Protein AF-A0A2I0KIP4-F1 (afdb_monomer_lite)

InterPro domains:
  IPR040229 Uncharacterized membrane protein At3g27390-like [PTHR31133] (12-169)

Foldseek 3Di:
DDDPPPPPPPDPVPDDDPVNDDPDVVCCVQVVLVVVLVVLVVVLVDDPLLVLLLVQLLVCPPPVVSVPDCSNPDADPDPVSNVSSNVSSVSSNVSVVVVVPDCPPVVVVVVVVVVVVVVVVVVVVVPDPDDDDDDDDDPDDDPPPPPPDPDPPDPDDDDDDDDDDDDDDDDDDDDD

Sequence (176 aa):
GEARKFADEGDDSTELTSTNRPKDVFFDWFLNPLLIIKDQIKAENLSATEEDYLGKLVLLSGDPVRLKSPLMGPPPESERKRAELDALARRLQGITKSISRYPTFRRRFDSLVEVLLEDLAKKNSVSRPTSESQRLSKSRSIFRRVFSQRSFRGRATNPGCDQEQQQSVDGNIENV

Radius of gyration: 31.25 Å; chains: 1; bounding box: 89×28×114 Å

Structure (mmCIF, N/CA/C/O backbone):
data_AF-A0A2I0KIP4-F1
#
_entry.id   AF-A0A2I0KIP4-F1
#
loop_
_atom_site.group_PDB
_atom_site.id
_atom_site.type_symbol
_atom_site.label_atom_id
_atom_site.label_alt_id
_atom_site.label_comp_id
_atom_site.label_asym_id
_atom_site.label_entity_id
_atom_site.label_seq_id
_atom_site.pdbx_PDB_ins_code
_atom_site.Cartn_x
_atom_site.Cartn_y
_atom_site.Cartn_z
_atom_site.occupancy
_atom_site.B_iso_or_equiv
_atom_site.auth_seq_id
_atom_site.auth_comp_id
_atom_site.auth_asym_id
_atom_site.auth_atom_id
_atom_site.pdbx_PDB_model_num
ATOM 1 N N . GLY A 1 1 ? -47.403 12.423 -5.552 1.00 38.94 1 GLY A N 1
ATOM 2 C CA . GLY A 1 1 ? -46.644 11.163 -5.658 1.00 38.94 1 GLY A CA 1
ATOM 3 C C . GLY A 1 1 ? -46.451 10.866 -7.127 1.00 38.94 1 GLY A C 1
ATOM 4 O O . GLY A 1 1 ? -47.308 11.236 -7.907 1.00 38.94 1 GLY A O 1
ATOM 5 N N . GLU A 1 2 ? -45.369 10.283 -7.600 1.00 41.94 2 GLU A N 1
ATOM 6 C CA . GLU A 1 2 ? -44.268 9.616 -6.925 1.00 41.94 2 GLU A CA 1
ATOM 7 C C . GLU A 1 2 ? -43.111 9.547 -7.928 1.00 41.94 2 GLU A C 1
ATOM 9 O O . GLU A 1 2 ? -43.324 9.505 -9.141 1.00 41.94 2 GLU A O 1
ATOM 14 N N . ALA A 1 3 ? -41.890 9.637 -7.415 1.00 45.72 3 ALA A N 1
ATOM 15 C CA . ALA A 1 3 ? -40.670 9.797 -8.183 1.00 45.72 3 ALA A CA 1
ATOM 16 C C . ALA A 1 3 ? -40.328 8.537 -8.992 1.00 45.72 3 ALA A C 1
ATOM 18 O O . ALA A 1 3 ? -40.127 7.465 -8.425 1.00 45.72 3 ALA A O 1
ATOM 19 N N . ARG A 1 4 ? -40.134 8.682 -10.307 1.00 46.47 4 ARG A N 1
ATOM 20 C CA . ARG A 1 4 ? -39.334 7.729 -11.084 1.00 46.47 4 ARG A CA 1
ATOM 21 C C . ARG A 1 4 ? -37.861 8.014 -10.804 1.00 46.47 4 ARG A C 1
ATOM 23 O O . ARG A 1 4 ? -37.239 8.835 -11.470 1.00 46.47 4 ARG A O 1
ATOM 30 N N . LYS A 1 5 ? -37.334 7.359 -9.768 1.00 50.16 5 LYS A N 1
ATOM 31 C CA . LYS A 1 5 ? -35.894 7.184 -9.579 1.00 50.16 5 LYS A CA 1
ATOM 32 C C . LYS A 1 5 ? -35.388 6.307 -10.723 1.00 50.16 5 LYS A C 1
ATOM 34 O O . LYS A 1 5 ? -35.622 5.104 -10.726 1.00 50.16 5 LYS A O 1
ATOM 39 N N . PHE A 1 6 ? -34.725 6.919 -11.694 1.00 47.06 6 PHE A N 1
ATOM 40 C CA . PHE A 1 6 ? -33.789 6.204 -12.548 1.00 47.06 6 PHE A CA 1
ATOM 41 C C . PHE A 1 6 ? -32.563 5.927 -11.681 1.00 47.06 6 PHE A C 1
ATOM 43 O O . PHE A 1 6 ? -31.784 6.833 -11.393 1.00 47.06 6 PHE A O 1
ATOM 50 N N . ALA A 1 7 ? -32.473 4.703 -11.166 1.00 49.03 7 ALA A N 1
ATOM 51 C CA . ALA A 1 7 ? -31.211 4.180 -10.685 1.00 49.03 7 ALA A CA 1
ATOM 52 C C . ALA A 1 7 ? -30.330 3.995 -11.925 1.00 49.03 7 ALA A C 1
ATOM 54 O O . ALA A 1 7 ? -30.572 3.111 -12.743 1.00 49.03 7 ALA A O 1
ATOM 55 N N . ASP A 1 8 ? -29.383 4.910 -12.094 1.00 44.69 8 ASP A N 1
ATOM 56 C CA . ASP A 1 8 ? -28.189 4.693 -12.898 1.00 44.69 8 ASP A CA 1
ATOM 57 C C . ASP A 1 8 ? -27.365 3.638 -12.157 1.00 44.69 8 ASP A C 1
ATOM 59 O O . ASP A 1 8 ? -26.586 3.933 -11.251 1.00 44.69 8 ASP A O 1
ATOM 63 N N . GLU A 1 9 ? -27.673 2.376 -12.441 1.00 51.78 9 GLU A N 1
ATOM 64 C CA . GLU A 1 9 ? -26.897 1.225 -12.006 1.00 51.78 9 GLU A CA 1
ATOM 65 C C . GLU A 1 9 ? -25.648 1.208 -12.889 1.00 51.78 9 GLU A C 1
ATOM 67 O O . GLU A 1 9 ? -25.595 0.573 -13.942 1.00 51.78 9 GLU A O 1
ATOM 72 N N . GLY A 1 10 ? -24.690 2.054 -12.501 1.00 46.38 10 GLY A N 1
ATOM 73 C CA . GLY A 1 10 ? -23.371 2.132 -13.102 1.00 46.38 10 GLY A CA 1
ATOM 74 C C . GLY A 1 10 ? -22.745 0.746 -13.086 1.00 46.38 10 GLY A C 1
ATOM 75 O O . GLY A 1 10 ? -22.470 0.188 -12.030 1.00 46.38 10 GLY A O 1
ATOM 76 N N . ASP A 1 11 ? -22.594 0.206 -14.284 1.00 48.75 11 ASP A N 1
ATOM 77 C CA . ASP A 1 11 ? -22.139 -1.134 -14.594 1.00 48.75 11 ASP A CA 1
ATOM 78 C C . ASP A 1 11 ? -20.864 -1.534 -13.822 1.00 48.75 11 ASP A C 1
ATOM 80 O O . ASP A 1 11 ? -19.754 -1.071 -14.102 1.00 48.75 11 ASP A O 1
ATOM 84 N N . ASP A 1 12 ? -21.035 -2.446 -12.863 1.00 52.41 12 ASP A N 1
ATOM 85 C CA . ASP A 1 12 ? -19.969 -3.118 -12.108 1.00 52.41 12 ASP A CA 1
ATOM 86 C C . ASP A 1 12 ? -19.176 -4.119 -12.993 1.00 52.41 12 ASP A C 1
ATOM 88 O O . ASP A 1 12 ? -18.334 -4.879 -12.517 1.00 52.41 12 ASP A O 1
ATOM 92 N N . SER A 1 13 ? -19.388 -4.134 -14.320 1.00 51.75 13 SER A N 1
ATOM 93 C CA . SER A 1 13 ? -18.643 -4.982 -15.271 1.00 51.75 13 SER A CA 1
ATOM 94 C C . SER A 1 13 ? -17.163 -4.614 -15.436 1.00 51.75 13 SER A C 1
ATOM 96 O O . SER A 1 13 ? -16.419 -5.312 -16.133 1.00 51.75 13 SER A O 1
ATOM 98 N N . THR A 1 14 ? -16.697 -3.542 -14.790 1.00 61.00 14 THR A N 1
ATOM 99 C CA . THR A 1 14 ? -15.295 -3.101 -14.851 1.00 61.00 14 THR A CA 1
ATOM 100 C C . THR A 1 14 ? -14.450 -3.584 -13.672 1.00 61.00 14 THR A C 1
ATOM 102 O O . THR A 1 14 ? -13.296 -3.167 -13.528 1.00 61.00 14 THR A O 1
ATOM 105 N N . GLU A 1 15 ? -14.955 -4.514 -12.854 1.00 68.25 15 GLU A N 1
ATOM 106 C CA . GLU A 1 15 ? -14.120 -5.167 -11.850 1.00 68.25 15 GLU A CA 1
ATOM 107 C C . GLU A 1 15 ? -13.028 -6.032 -12.511 1.00 68.25 15 GLU A C 1
ATOM 109 O O . GLU A 1 15 ? -13.251 -7.095 -13.102 1.00 68.25 15 GLU A O 1
ATOM 114 N N . LEU A 1 16 ? -11.783 -5.572 -12.384 1.00 67.38 16 LEU A N 1
ATOM 115 C CA . LEU A 1 16 ? -10.599 -6.336 -12.761 1.00 67.38 16 LEU A CA 1
ATOM 116 C C . LEU A 1 16 ? -10.410 -7.502 -11.785 1.00 67.38 16 LEU A C 1
ATOM 118 O O . LEU A 1 16 ? -9.958 -7.342 -10.648 1.00 67.38 16 LEU A O 1
ATOM 122 N N . THR A 1 17 ? -10.734 -8.698 -12.257 1.00 70.81 17 THR A N 1
ATOM 123 C CA . THR A 1 17 ? -10.526 -9.966 -11.553 1.00 70.81 17 THR A CA 1
ATOM 124 C C . THR A 1 17 ? -9.253 -10.659 -12.041 1.00 70.81 17 THR A C 1
ATOM 126 O O . THR A 1 17 ? -8.671 -10.295 -13.067 1.00 70.81 17 THR A O 1
ATOM 129 N N . SER A 1 18 ? -8.799 -11.693 -11.327 1.00 67.81 18 SER A N 1
ATOM 130 C CA . SER A 1 18 ? -7.674 -12.531 -11.776 1.00 67.81 18 SER A CA 1
ATOM 131 C C . SER A 1 18 ? -7.908 -13.142 -13.165 1.00 67.81 18 SER A C 1
ATOM 133 O O . SER A 1 18 ? -6.947 -13.407 -13.881 1.00 67.81 18 SER A O 1
ATOM 135 N N . THR A 1 19 ? -9.171 -13.313 -13.563 1.00 68.25 19 THR A N 1
ATOM 136 C CA . THR A 1 19 ? -9.595 -13.880 -14.847 1.00 68.25 19 THR A CA 1
ATOM 137 C C . THR A 1 19 ? -9.779 -12.841 -15.959 1.00 68.25 19 THR A C 1
ATOM 139 O O . THR A 1 19 ? -9.700 -13.213 -17.126 1.00 68.25 19 THR A O 1
ATOM 142 N N . ASN A 1 20 ? -9.993 -11.560 -15.624 1.00 70.00 20 ASN A N 1
ATOM 143 C CA . ASN A 1 20 ? -10.197 -10.457 -16.583 1.00 70.00 20 ASN A CA 1
ATOM 144 C C . ASN A 1 20 ? -8.945 -9.568 -16.772 1.00 70.00 20 ASN A C 1
ATOM 146 O O . ASN A 1 20 ? -8.955 -8.590 -17.516 1.00 70.00 20 ASN A O 1
ATOM 150 N N . ARG A 1 21 ? -7.835 -9.870 -16.086 1.00 68.88 21 ARG A N 1
ATOM 151 C CA . ARG A 1 21 ? -6.616 -9.055 -16.188 1.00 68.88 21 ARG A CA 1
ATOM 152 C C . ARG A 1 21 ? -5.841 -9.313 -17.493 1.00 68.88 21 ARG A C 1
ATOM 154 O O . ARG A 1 21 ? -5.855 -10.437 -18.001 1.00 68.88 21 ARG A O 1
ATOM 161 N N . PRO A 1 22 ? -5.103 -8.320 -18.025 1.00 66.19 22 PRO A N 1
ATOM 162 C CA . PRO A 1 22 ? -4.277 -8.536 -19.209 1.00 66.19 22 PRO A CA 1
ATOM 163 C C . PRO A 1 22 ? -3.163 -9.559 -18.921 1.00 66.19 22 PRO A C 1
ATOM 165 O O . PRO A 1 22 ? -2.526 -9.507 -17.872 1.00 66.19 22 PRO A O 1
ATOM 168 N N . LYS A 1 23 ? -2.914 -10.483 -19.859 1.00 67.38 23 LYS A N 1
ATOM 169 C CA . LYS A 1 23 ? -2.063 -11.683 -19.679 1.00 67.38 23 LYS A CA 1
ATOM 170 C C . LYS A 1 23 ? -0.547 -11.431 -19.775 1.00 67.38 23 LYS A C 1
ATOM 172 O O . LYS A 1 23 ? 0.197 -12.308 -20.205 1.00 67.38 23 LYS A O 1
ATOM 177 N N . ASP A 1 24 ? -0.084 -10.234 -19.429 1.00 73.25 24 ASP A N 1
ATOM 178 C CA . ASP A 1 24 ? 1.354 -9.945 -19.375 1.00 73.25 24 ASP A CA 1
ATOM 179 C C . ASP A 1 24 ? 1.894 -10.306 -17.984 1.00 73.25 24 ASP A C 1
ATOM 181 O O . ASP A 1 24 ? 1.295 -9.948 -16.967 1.00 73.25 24 ASP A O 1
ATOM 185 N N . VAL A 1 25 ? 3.071 -10.932 -17.934 1.00 68.31 25 VAL A N 1
ATOM 186 C CA . VAL A 1 25 ? 3.833 -11.183 -16.697 1.00 68.31 25 VAL A CA 1
ATOM 187 C C . VAL A 1 25 ? 4.035 -9.880 -15.910 1.00 68.31 25 VAL A C 1
ATOM 189 O O . VAL A 1 25 ? 4.085 -9.877 -14.679 1.00 68.31 25 VAL A O 1
ATOM 192 N N . PHE A 1 26 ? 4.087 -8.743 -16.612 1.00 70.50 26 PHE A N 1
ATOM 193 C CA . PHE A 1 26 ? 4.063 -7.414 -16.007 1.00 70.50 26 PHE A CA 1
ATOM 194 C C . PHE A 1 26 ? 2.840 -7.182 -15.103 1.00 70.50 26 PHE A C 1
ATOM 196 O O . PHE A 1 26 ? 2.988 -6.743 -13.957 1.00 70.50 26 PHE A O 1
ATOM 203 N N . PHE A 1 27 ? 1.639 -7.470 -15.605 1.00 72.19 27 PHE A N 1
ATOM 204 C CA . PHE A 1 27 ? 0.401 -7.291 -14.854 1.00 72.19 27 PHE A CA 1
ATOM 205 C C . PHE A 1 27 ? 0.284 -8.316 -13.733 1.00 72.19 27 PHE A C 1
ATOM 207 O O . PHE A 1 27 ? -0.238 -7.985 -12.675 1.00 72.19 27 PHE A O 1
ATOM 214 N N . ASP A 1 28 ? 0.846 -9.510 -13.894 1.00 74.12 28 ASP A N 1
ATOM 215 C CA . ASP A 1 28 ? 0.935 -10.472 -12.798 1.00 74.12 28 ASP A CA 1
ATOM 216 C C . ASP A 1 28 ? 1.808 -9.942 -11.649 1.00 74.12 28 ASP A C 1
ATOM 218 O O . ASP A 1 28 ? 1.435 -10.062 -10.485 1.00 74.12 28 ASP A O 1
ATOM 222 N N . TRP A 1 29 ? 2.933 -9.285 -11.937 1.00 74.38 29 TRP A N 1
ATOM 223 C CA . TRP A 1 29 ? 3.794 -8.723 -10.890 1.00 74.38 29 TRP A CA 1
ATOM 224 C C . TRP A 1 29 ? 3.199 -7.477 -10.209 1.00 74.38 29 TRP A C 1
ATOM 226 O O . TRP A 1 29 ? 3.379 -7.298 -9.005 1.00 74.38 29 TRP A O 1
ATOM 236 N N . PHE A 1 30 ? 2.476 -6.630 -10.949 1.00 78.62 30 PHE A N 1
ATOM 237 C CA . PHE A 1 30 ? 1.894 -5.381 -10.432 1.00 78.62 30 PHE A CA 1
ATOM 238 C C . PHE A 1 30 ? 0.480 -5.547 -9.851 1.00 78.62 30 PHE A C 1
ATOM 240 O O . PHE A 1 30 ? 0.204 -5.065 -8.752 1.00 78.62 30 PHE A O 1
ATOM 247 N N . LEU A 1 31 ? -0.424 -6.225 -10.566 1.00 82.56 31 LEU A N 1
ATOM 248 C CA . LEU A 1 31 ? -1.827 -6.369 -10.165 1.00 82.56 31 LEU A CA 1
ATOM 249 C C . LEU A 1 31 ? -2.013 -7.437 -9.097 1.00 82.56 31 LEU A C 1
ATOM 251 O O . LEU A 1 31 ? -2.854 -7.265 -8.223 1.00 82.56 31 LEU A O 1
ATOM 255 N N . ASN A 1 32 ? -1.253 -8.534 -9.125 1.00 85.38 32 ASN A N 1
ATOM 256 C CA . ASN A 1 32 ? -1.461 -9.614 -8.161 1.00 85.38 32 ASN A CA 1
ATOM 257 C C . ASN A 1 32 ? -1.270 -9.153 -6.701 1.00 85.38 32 ASN A C 1
ATOM 259 O O . ASN A 1 32 ? -2.136 -9.446 -5.879 1.00 85.38 32 ASN A O 1
ATOM 263 N N . PRO A 1 33 ? -0.231 -8.365 -6.348 1.00 90.44 33 PRO A N 1
ATOM 264 C CA . PRO A 1 33 ? -0.123 -7.788 -5.008 1.00 90.44 33 PRO A CA 1
ATOM 265 C C . PRO A 1 33 ? -1.313 -6.902 -4.620 1.00 90.44 33 PRO A C 1
ATOM 267 O O . PRO A 1 33 ? -1.737 -6.954 -3.465 1.00 90.44 33 PRO A O 1
ATOM 270 N N . LEU A 1 34 ? -1.852 -6.129 -5.573 1.00 91.19 34 LEU A N 1
ATOM 271 C CA . LEU A 1 34 ? -3.009 -5.249 -5.374 1.00 91.19 34 LEU A CA 1
ATOM 272 C C . LEU A 1 34 ? -4.304 -6.040 -5.149 1.00 91.19 34 LEU A C 1
ATOM 274 O O . LEU A 1 34 ? -5.076 -5.713 -4.253 1.00 91.19 34 LEU A O 1
ATOM 278 N N . LEU A 1 35 ? -4.520 -7.114 -5.908 1.00 90.88 35 LEU A N 1
ATOM 279 C CA . LEU A 1 35 ? -5.671 -7.997 -5.720 1.00 90.88 35 LEU A CA 1
ATOM 280 C C . LEU A 1 35 ? -5.595 -8.720 -4.372 1.00 90.88 35 LEU A C 1
ATOM 282 O O . LEU A 1 35 ? -6.557 -8.697 -3.613 1.00 90.88 35 LEU A O 1
ATOM 286 N N . ILE A 1 36 ? -4.424 -9.256 -4.015 1.00 92.94 36 ILE A N 1
ATOM 287 C CA . ILE A 1 36 ? -4.237 -9.938 -2.728 1.00 92.94 36 ILE A CA 1
ATOM 288 C C . ILE A 1 36 ? -4.476 -8.980 -1.556 1.00 92.94 36 ILE A C 1
ATOM 290 O O . ILE A 1 36 ? -5.126 -9.361 -0.590 1.00 92.94 36 ILE A O 1
ATOM 294 N N . ILE A 1 37 ? -3.935 -7.753 -1.591 1.00 95.25 37 ILE A N 1
ATOM 295 C CA . ILE A 1 37 ? -4.150 -6.807 -0.481 1.00 95.25 37 ILE A CA 1
ATOM 296 C C . ILE A 1 37 ? -5.609 -6.343 -0.407 1.00 95.25 37 ILE A C 1
ATOM 298 O O . ILE A 1 37 ? -6.129 -6.212 0.694 1.00 95.25 37 ILE A O 1
ATOM 302 N N . LYS A 1 38 ? -6.283 -6.155 -1.552 1.00 94.31 38 LYS A N 1
ATOM 303 C CA . LYS A 1 38 ? -7.719 -5.851 -1.603 1.00 94.31 38 LYS A CA 1
ATOM 304 C C . LYS A 1 38 ? -8.520 -6.935 -0.885 1.00 94.31 38 LYS A C 1
ATOM 306 O O . LYS A 1 38 ? -9.320 -6.617 -0.012 1.00 94.31 38 LYS A O 1
ATOM 311 N N . ASP A 1 39 ? -8.275 -8.197 -1.223 1.00 95.44 39 ASP A N 1
ATOM 312 C CA . ASP A 1 39 ? -9.015 -9.323 -0.651 1.00 95.44 39 ASP A CA 1
ATOM 313 C C . ASP A 1 39 ? -8.714 -9.492 0.846 1.00 95.44 39 ASP A C 1
ATOM 315 O O . ASP A 1 39 ? -9.621 -9.769 1.625 1.00 95.44 39 ASP A O 1
ATOM 319 N N . GLN A 1 40 ? -7.473 -9.234 1.276 1.00 96.06 40 GLN A N 1
ATOM 320 C CA . GLN A 1 40 ? -7.103 -9.206 2.696 1.00 96.06 40 GLN A CA 1
ATOM 321 C C . GLN A 1 40 ? -7.829 -8.100 3.472 1.00 96.06 40 GLN A C 1
ATOM 323 O O . GLN A 1 40 ? -8.350 -8.366 4.548 1.00 96.06 40 GLN A O 1
ATOM 328 N N . ILE A 1 41 ? -7.896 -6.879 2.930 1.00 95.62 41 ILE A N 1
ATOM 329 C CA . ILE A 1 41 ? -8.611 -5.764 3.571 1.00 95.62 41 ILE A CA 1
ATOM 330 C C . ILE A 1 41 ? -10.110 -6.076 3.661 1.00 95.62 41 ILE A C 1
ATOM 332 O O . ILE A 1 41 ? -10.710 -5.868 4.711 1.00 95.62 41 ILE A O 1
ATOM 336 N N . LYS A 1 42 ? -10.704 -6.630 2.593 1.00 95.00 42 LYS A N 1
ATOM 337 C CA . LYS A 1 42 ? -12.113 -7.054 2.598 1.00 95.00 42 LYS A CA 1
ATOM 338 C C . LYS A 1 42 ? -12.375 -8.146 3.643 1.00 95.00 42 LYS A C 1
ATOM 340 O O . LYS A 1 42 ? -13.363 -8.068 4.363 1.00 95.00 42 LYS A O 1
ATOM 345 N N . ALA A 1 43 ? -11.491 -9.139 3.756 1.00 95.12 43 ALA A N 1
ATOM 346 C CA . ALA A 1 43 ? -11.629 -10.226 4.729 1.00 95.12 43 ALA A CA 1
ATOM 347 C C . ALA A 1 43 ? -11.556 -9.746 6.190 1.00 95.12 43 ALA A C 1
ATOM 349 O O . ALA A 1 43 ? -12.157 -10.360 7.072 1.00 95.12 43 ALA A O 1
ATOM 350 N N . GLU A 1 44 ? -10.860 -8.637 6.438 1.00 93.00 44 GLU A N 1
ATOM 351 C CA . GLU A 1 44 ? -10.687 -8.051 7.768 1.00 93.00 44 GLU A CA 1
ATOM 352 C C . GLU A 1 44 ? -11.960 -7.361 8.304 1.00 93.00 44 GLU A C 1
ATOM 354 O O . GLU A 1 44 ? -12.025 -7.055 9.497 1.00 93.00 44 GLU A O 1
ATOM 359 N N . ASN A 1 45 ? -12.966 -7.144 7.438 1.00 94.50 45 ASN A N 1
ATOM 360 C CA . ASN A 1 45 ? -14.278 -6.560 7.757 1.00 94.50 45 ASN A CA 1
ATOM 361 C C . ASN A 1 45 ? -14.172 -5.329 8.672 1.00 94.50 45 ASN A C 1
ATOM 363 O O . ASN A 1 45 ? -14.707 -5.304 9.781 1.00 94.50 45 ASN A O 1
ATOM 367 N N . LEU A 1 46 ? -13.418 -4.330 8.212 1.00 93.94 46 LEU A N 1
ATOM 368 C CA . LEU A 1 46 ? -13.138 -3.119 8.973 1.00 93.94 46 LEU A CA 1
ATOM 369 C C . LEU A 1 46 ? -14.390 -2.254 9.143 1.00 93.94 46 LEU A C 1
ATOM 371 O O . LEU A 1 46 ? -15.211 -2.112 8.240 1.00 93.94 46 LEU A O 1
ATOM 375 N N . SER A 1 47 ? -14.507 -1.639 10.312 1.00 94.12 47 SER A N 1
ATOM 376 C CA . SER A 1 47 ? -15.448 -0.547 10.548 1.00 94.12 47 SER A CA 1
ATOM 377 C C . SER A 1 47 ? -14.938 0.761 9.930 1.00 94.12 47 SER A C 1
ATOM 379 O O . SER A 1 47 ? -13.738 0.941 9.722 1.00 94.12 47 SER A O 1
ATOM 381 N N . ALA A 1 48 ? -15.832 1.727 9.700 1.00 93.38 48 ALA A N 1
ATOM 382 C CA . ALA A 1 48 ? -15.469 3.019 9.103 1.00 93.38 48 ALA A CA 1
ATOM 383 C C . ALA A 1 48 ? -14.357 3.766 9.875 1.00 93.38 48 ALA A C 1
ATOM 385 O O . ALA A 1 48 ? -13.545 4.475 9.282 1.00 93.38 48 ALA A O 1
ATOM 386 N N . THR A 1 49 ? -14.296 3.603 11.199 1.00 93.12 49 THR A N 1
ATOM 387 C CA . THR A 1 49 ? -13.246 4.199 12.040 1.00 93.12 49 THR A CA 1
ATOM 388 C C . THR A 1 49 ? -11.895 3.511 11.852 1.00 93.12 49 THR A C 1
ATOM 390 O O . THR A 1 49 ? -10.861 4.176 11.840 1.00 93.12 49 THR A O 1
ATOM 393 N N . GLU A 1 50 ? -11.881 2.191 11.672 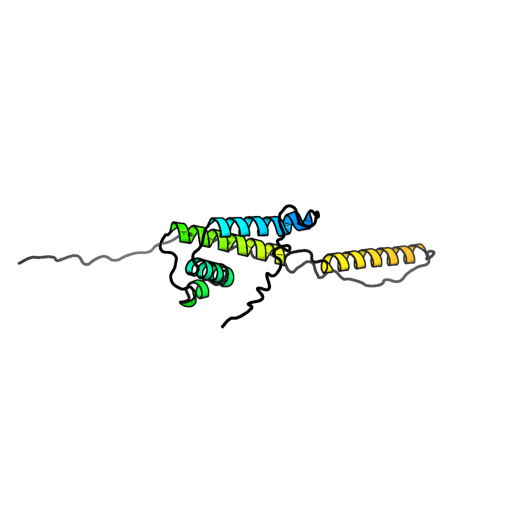1.00 94.06 50 GLU A N 1
ATOM 394 C CA . GLU A 1 50 ? -10.664 1.420 11.409 1.00 94.06 50 GLU A CA 1
ATOM 395 C C . GLU A 1 50 ? -10.145 1.642 9.987 1.00 94.06 50 GLU A C 1
ATOM 397 O O . GLU A 1 50 ? -8.932 1.698 9.786 1.00 94.06 50 GLU A O 1
ATOM 402 N N . GLU A 1 51 ? -11.039 1.816 9.012 1.00 94.56 51 GLU A N 1
ATOM 403 C CA . GLU A 1 51 ? -10.681 2.206 7.645 1.00 94.56 51 GLU A CA 1
ATOM 404 C C . GLU A 1 51 ? -10.015 3.588 7.614 1.00 94.56 51 GLU A C 1
ATOM 406 O O . GLU A 1 51 ? -8.952 3.745 7.007 1.00 94.56 51 GLU A O 1
ATOM 411 N N . ASP A 1 52 ? -10.584 4.574 8.319 1.00 94.12 52 ASP A N 1
ATOM 412 C CA . ASP A 1 52 ? -9.983 5.905 8.473 1.00 94.12 52 ASP A CA 1
ATOM 413 C C . ASP A 1 52 ? -8.609 5.822 9.158 1.00 94.12 52 ASP A C 1
ATOM 415 O O . ASP A 1 52 ? -7.624 6.397 8.679 1.00 94.12 52 ASP A O 1
ATOM 419 N N . TYR A 1 53 ? -8.504 5.034 10.232 1.00 94.31 53 TYR A N 1
ATOM 420 C CA . TYR A 1 53 ? -7.241 4.798 10.930 1.00 94.31 53 TYR A CA 1
ATOM 421 C C . TYR A 1 53 ? -6.188 4.149 10.018 1.00 94.31 53 TYR A C 1
ATOM 423 O O . TYR A 1 53 ? -5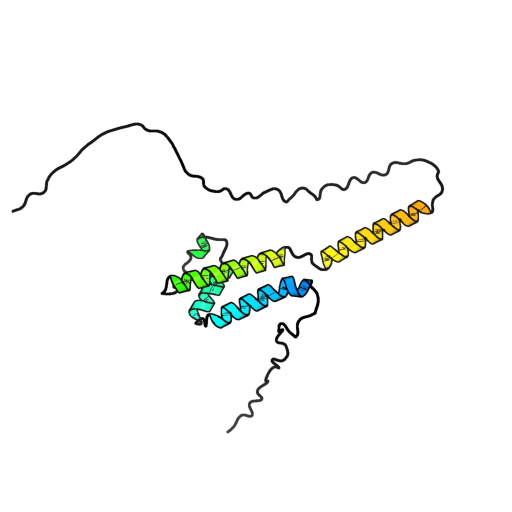.046 4.613 9.960 1.00 94.31 53 TYR A O 1
ATOM 431 N N . LEU A 1 54 ? -6.560 3.117 9.253 1.00 95.19 54 LEU A N 1
ATOM 432 C CA . LEU A 1 54 ? -5.685 2.464 8.278 1.00 95.19 54 LEU A CA 1
ATOM 433 C C . LEU A 1 54 ? -5.236 3.443 7.185 1.00 95.19 54 LEU A C 1
ATOM 435 O O . LEU A 1 54 ? -4.051 3.489 6.845 1.00 95.19 54 LEU A O 1
ATOM 439 N N . GLY A 1 55 ? -6.151 4.262 6.663 1.00 93.81 55 GLY A N 1
ATOM 440 C CA . GLY A 1 55 ? -5.846 5.291 5.671 1.00 93.81 55 GLY A CA 1
ATOM 441 C C . GLY A 1 55 ? -4.811 6.294 6.185 1.00 93.81 55 GLY A C 1
ATOM 442 O O . GLY A 1 55 ? -3.813 6.574 5.512 1.00 93.81 55 GLY A O 1
ATOM 443 N N . LYS A 1 56 ? -4.983 6.775 7.421 1.00 93.56 56 LYS A N 1
ATOM 444 C CA . LYS A 1 56 ? -4.021 7.667 8.085 1.00 93.56 56 LYS A CA 1
ATOM 445 C C . LYS A 1 56 ? -2.688 6.981 8.346 1.00 93.56 56 LYS A C 1
ATOM 447 O O . LYS A 1 56 ? -1.646 7.585 8.084 1.00 93.56 56 LYS A O 1
ATOM 452 N N . LEU A 1 57 ? -2.690 5.723 8.789 1.00 93.25 57 LEU A N 1
ATOM 453 C CA . LEU A 1 57 ? -1.468 4.934 8.943 1.00 93.25 57 LEU A CA 1
ATOM 454 C C . LEU A 1 57 ? -0.686 4.868 7.632 1.00 93.25 57 LEU A C 1
ATOM 456 O O . LEU A 1 57 ? 0.522 5.089 7.642 1.00 93.25 57 LEU A O 1
ATOM 460 N N . VAL A 1 58 ? -1.347 4.606 6.503 1.00 94.38 58 VAL A N 1
ATOM 461 C CA . VAL A 1 58 ? -0.715 4.515 5.174 1.00 94.38 58 VAL A CA 1
ATOM 462 C C . VAL A 1 58 ? -0.218 5.873 4.670 1.00 94.38 58 VAL A C 1
ATOM 464 O O . VAL A 1 58 ? 0.834 5.939 4.038 1.00 94.38 58 VAL A O 1
ATOM 467 N N . LEU A 1 59 ? -0.937 6.961 4.949 1.00 91.75 59 LEU A N 1
ATOM 468 C CA . LEU A 1 59 ? -0.588 8.297 4.454 1.00 91.75 59 LEU A CA 1
ATOM 469 C C . LEU A 1 59 ? 0.511 8.983 5.280 1.00 91.75 59 LEU A C 1
ATOM 471 O O . LEU A 1 59 ? 1.313 9.756 4.751 1.00 91.75 59 LEU A O 1
ATOM 475 N N . LEU A 1 60 ? 0.527 8.743 6.591 1.00 90.31 60 LEU A N 1
ATOM 476 C CA . LEU A 1 60 ? 1.426 9.404 7.544 1.00 90.31 60 LEU A CA 1
ATOM 477 C C . LEU A 1 60 ? 2.678 8.578 7.853 1.00 90.31 60 LEU A C 1
ATOM 479 O O . LEU A 1 60 ? 3.576 9.031 8.567 1.00 90.31 60 LEU A O 1
ATOM 483 N N . SER A 1 61 ? 2.765 7.369 7.313 1.00 79.50 61 SER A N 1
ATOM 484 C CA . SER A 1 61 ? 3.894 6.480 7.539 1.00 79.50 61 SER A CA 1
ATOM 485 C C . SER A 1 61 ? 5.171 7.013 6.889 1.00 79.50 61 SER A C 1
ATOM 487 O O . SER A 1 61 ? 5.226 7.348 5.708 1.00 79.50 61 SER A O 1
ATOM 489 N N . GLY A 1 62 ? 6.230 7.090 7.695 1.00 78.75 62 GLY A N 1
ATOM 490 C CA . GLY A 1 62 ? 7.507 7.709 7.328 1.00 78.75 62 GLY A CA 1
ATOM 491 C C . GLY A 1 62 ? 7.831 8.964 8.135 1.00 78.75 62 GLY A C 1
ATOM 492 O O . GLY A 1 62 ? 8.995 9.352 8.180 1.00 78.75 62 GLY A O 1
ATOM 493 N N . ASP A 1 63 ? 6.845 9.536 8.832 1.00 85.69 63 ASP A N 1
ATOM 494 C CA . ASP A 1 63 ? 7.046 10.643 9.764 1.00 85.69 63 ASP A CA 1
ATOM 495 C C . ASP A 1 63 ? 6.515 10.272 11.167 1.00 85.69 63 ASP A C 1
ATOM 497 O O . ASP A 1 63 ? 5.304 10.306 11.411 1.00 85.69 63 ASP A O 1
ATOM 501 N N . PRO A 1 64 ? 7.401 9.907 12.117 1.00 82.50 64 PRO A N 1
ATOM 502 C CA . PRO A 1 64 ? 6.992 9.483 13.454 1.00 82.50 64 PRO A CA 1
ATOM 503 C C . PRO A 1 64 ? 6.379 10.619 14.281 1.00 82.50 64 PRO A C 1
ATOM 505 O O . PRO A 1 64 ? 5.695 10.340 15.264 1.00 82.50 64 PRO A O 1
ATOM 508 N N . VAL A 1 65 ? 6.615 11.883 13.912 1.00 85.56 65 VAL A N 1
ATOM 509 C CA . VAL A 1 65 ? 6.006 13.041 14.576 1.00 85.56 65 VAL A CA 1
ATOM 510 C C . VAL A 1 65 ? 4.550 13.154 14.145 1.00 85.56 65 VAL A C 1
ATOM 512 O O . VAL A 1 65 ? 3.662 13.255 14.990 1.00 85.56 65 VAL A O 1
ATOM 515 N N . ARG A 1 66 ? 4.282 13.034 12.840 1.00 82.62 66 ARG A N 1
ATOM 516 C CA . ARG A 1 66 ? 2.911 13.050 12.302 1.00 82.62 66 ARG A CA 1
ATOM 517 C C . ARG A 1 66 ? 2.090 11.848 12.753 1.00 82.62 66 ARG A C 1
ATOM 519 O O . ARG A 1 66 ? 0.891 11.992 12.955 1.00 82.62 66 ARG A O 1
ATOM 526 N N . LEU A 1 67 ? 2.724 10.697 12.973 1.00 82.56 67 LEU A N 1
ATOM 527 C CA . LEU A 1 67 ? 2.047 9.502 13.485 1.00 82.56 67 LEU A CA 1
ATOM 528 C C . LEU A 1 67 ? 1.538 9.670 14.930 1.00 82.56 67 LEU A C 1
ATOM 530 O O . LEU A 1 67 ? 0.552 9.050 15.312 1.00 82.56 67 LEU A O 1
ATOM 534 N N . LYS A 1 68 ? 2.208 10.511 15.729 1.00 82.00 68 LYS A N 1
ATOM 535 C CA . LYS A 1 68 ? 1.815 10.852 17.109 1.00 82.00 68 LYS A CA 1
ATOM 536 C C . LYS A 1 68 ? 0.867 12.053 17.179 1.00 82.00 68 LYS A C 1
ATOM 538 O O . LYS A 1 68 ? 0.519 12.493 18.271 1.00 82.00 68 LYS A O 1
ATOM 543 N N . SER A 1 69 ? 0.489 12.609 16.030 1.00 79.00 69 SER A N 1
ATOM 544 C CA . SER A 1 69 ? -0.421 13.745 15.955 1.00 79.00 69 SER A CA 1
ATOM 545 C C . SER A 1 69 ? -1.831 13.345 16.408 1.00 79.00 69 SER A C 1
ATOM 547 O O . SER A 1 69 ? -2.275 12.241 16.076 1.00 79.00 69 SER A O 1
ATOM 549 N N . PRO A 1 70 ? -2.588 14.259 17.047 1.00 78.81 70 PRO A N 1
ATOM 550 C CA . PRO A 1 70 ? -4.019 14.078 17.314 1.00 78.81 70 PRO A CA 1
ATOM 551 C C . PRO A 1 70 ? -4.839 13.717 16.065 1.00 78.81 70 PRO A C 1
ATOM 553 O O . PRO A 1 70 ? -5.918 13.144 16.175 1.00 78.81 70 PRO A O 1
ATOM 556 N N . LEU A 1 71 ? -4.312 14.012 14.869 1.00 78.81 71 LEU A N 1
ATOM 557 C CA . LEU A 1 71 ? -4.922 13.679 13.582 1.00 78.81 71 LEU A CA 1
ATOM 558 C C . LEU A 1 71 ? -5.201 12.176 13.407 1.00 78.81 71 LEU A C 1
ATOM 560 O O . LEU A 1 71 ? -6.132 11.822 12.687 1.00 78.81 71 LEU A O 1
ATOM 564 N N . MET A 1 72 ? -4.422 11.302 14.057 1.00 81.88 72 MET A N 1
ATOM 565 C CA . MET A 1 72 ? -4.564 9.846 13.937 1.00 81.88 72 MET A CA 1
ATOM 566 C C . MET A 1 72 ? -5.931 9.337 14.418 1.00 81.88 72 MET A C 1
ATOM 568 O O . MET A 1 72 ? -6.406 8.316 13.931 1.00 81.88 72 MET A O 1
ATOM 572 N N . GLY A 1 73 ? -6.589 10.073 15.318 1.00 82.00 73 GLY A N 1
ATOM 573 C CA . GLY A 1 73 ? -7.791 9.596 15.994 1.00 82.00 73 GLY A CA 1
ATOM 574 C C . GLY A 1 73 ? -7.485 8.508 17.033 1.00 82.00 73 GLY A C 1
ATOM 575 O O . GLY A 1 73 ? -6.315 8.196 17.291 1.00 82.00 73 GLY A O 1
ATOM 576 N N . PRO A 1 74 ? -8.525 7.959 17.679 1.00 85.25 74 PRO A N 1
ATOM 577 C CA . PRO A 1 74 ? -8.356 6.896 18.657 1.00 85.25 74 PRO A CA 1
ATOM 578 C C . PRO A 1 74 ? -7.833 5.619 17.974 1.00 85.25 74 PRO A C 1
ATOM 580 O O . PRO A 1 74 ? -8.315 5.262 16.898 1.00 85.25 74 PRO A O 1
ATOM 583 N N . PRO A 1 75 ? -6.844 4.926 18.565 1.00 85.69 75 PRO A N 1
ATOM 584 C CA . PRO A 1 75 ? -6.395 3.640 18.048 1.00 85.69 75 PRO A CA 1
ATOM 585 C C . PRO A 1 75 ? -7.472 2.559 18.250 1.00 85.69 75 PRO A C 1
ATOM 587 O O . PRO A 1 75 ? -8.305 2.697 19.148 1.00 85.69 75 PRO A O 1
ATOM 590 N N . PRO A 1 76 ? -7.422 1.458 17.475 1.00 89.75 76 PRO A N 1
ATOM 591 C CA . PRO A 1 76 ? -8.265 0.291 17.720 1.00 89.75 76 PRO A CA 1
ATOM 592 C C . PRO A 1 76 ? -8.106 -0.221 19.154 1.00 89.75 76 PRO A C 1
ATOM 594 O O . PRO A 1 76 ? -6.995 -0.233 19.689 1.00 89.75 76 PRO A O 1
ATOM 597 N N . GLU A 1 77 ? -9.207 -0.677 19.751 1.00 87.38 77 GLU A N 1
ATOM 598 C CA . GLU A 1 77 ? -9.244 -1.091 21.160 1.00 87.38 77 GLU A CA 1
ATOM 599 C C . GLU A 1 77 ? -8.356 -2.305 21.445 1.00 87.38 77 GLU A C 1
ATOM 601 O O . GLU A 1 77 ? -7.722 -2.385 22.496 1.00 87.38 77 GLU A O 1
ATOM 606 N N . SER A 1 78 ? -8.281 -3.250 20.502 1.00 93.38 78 SER A N 1
ATOM 607 C CA . SER A 1 78 ? -7.472 -4.453 20.677 1.00 93.38 78 SER A CA 1
ATOM 608 C C . SER A 1 78 ? -6.072 -4.297 20.085 1.00 93.38 78 SER A C 1
ATOM 610 O O . SER A 1 78 ? -5.881 -3.859 18.946 1.00 93.38 78 SER A O 1
ATOM 612 N N . GLU A 1 79 ? -5.069 -4.734 20.850 1.00 93.62 79 GLU A N 1
ATOM 613 C CA . GLU A 1 79 ? -3.672 -4.766 20.404 1.00 93.62 79 GLU A CA 1
ATOM 614 C C . GLU A 1 79 ? -3.503 -5.625 19.144 1.00 93.62 79 GLU A C 1
ATOM 616 O O . GLU A 1 79 ? -2.785 -5.243 18.218 1.00 93.62 79 GLU A O 1
ATOM 621 N N . ARG A 1 80 ? -4.233 -6.745 19.073 1.00 94.50 80 ARG A N 1
ATOM 622 C CA . ARG A 1 80 ? -4.269 -7.615 17.897 1.00 94.50 80 ARG A CA 1
ATOM 623 C C . ARG A 1 80 ? -4.729 -6.857 16.650 1.00 94.50 80 ARG A C 1
ATOM 625 O O . ARG A 1 80 ? -4.006 -6.862 15.656 1.00 94.50 80 ARG A O 1
ATOM 632 N N . LYS A 1 81 ? -5.868 -6.157 16.718 1.00 94.12 81 LYS A N 1
ATOM 633 C CA . LYS A 1 81 ? -6.404 -5.404 15.574 1.00 94.12 81 LYS A CA 1
ATOM 634 C C . LYS A 1 81 ? -5.457 -4.291 15.147 1.00 94.12 81 LYS A C 1
ATOM 636 O O . LYS A 1 81 ? -5.221 -4.074 13.963 1.00 94.12 81 LYS A O 1
ATOM 641 N N . ARG A 1 82 ? -4.832 -3.619 16.115 1.00 93.50 82 ARG A N 1
ATOM 642 C CA . ARG A 1 82 ? -3.803 -2.615 15.833 1.00 93.50 82 ARG A CA 1
ATOM 643 C C . ARG A 1 82 ? -2.608 -3.206 15.078 1.00 93.50 82 ARG A C 1
ATOM 645 O O . ARG A 1 82 ? -2.115 -2.572 14.146 1.00 93.50 82 ARG A O 1
ATOM 652 N N . ALA A 1 83 ? -2.144 -4.394 15.460 1.00 95.50 83 ALA A N 1
ATOM 653 C CA . ALA A 1 83 ? -1.053 -5.079 14.771 1.00 95.50 83 ALA A CA 1
ATOM 654 C C . ALA A 1 83 ? -1.447 -5.518 13.347 1.00 95.50 83 ALA A C 1
ATOM 656 O O . ALA A 1 83 ? -0.644 -5.374 12.424 1.00 95.50 83 ALA A O 1
ATOM 657 N N . GLU A 1 84 ? -2.682 -5.991 13.155 1.00 95.75 84 GLU A N 1
ATOM 658 C CA . GLU A 1 84 ? -3.242 -6.341 11.840 1.00 95.75 84 GLU A CA 1
ATOM 659 C C . GLU A 1 84 ? -3.271 -5.113 10.908 1.00 95.75 84 GLU A C 1
ATOM 661 O O . GLU A 1 84 ? -2.748 -5.168 9.789 1.00 95.75 84 GLU A O 1
ATOM 666 N N . LEU A 1 85 ? -3.759 -3.962 11.390 1.00 95.56 85 LEU A N 1
ATOM 667 C CA . LEU A 1 85 ? -3.759 -2.709 10.623 1.00 95.56 85 LEU A CA 1
ATOM 668 C C . LEU A 1 85 ? -2.343 -2.193 10.316 1.00 95.56 85 LEU A C 1
ATOM 670 O O . LEU A 1 85 ? -2.087 -1.740 9.198 1.00 95.56 85 LEU A O 1
ATOM 674 N N . ASP A 1 86 ? -1.399 -2.287 11.259 1.00 94.25 86 ASP A N 1
ATOM 675 C CA . ASP A 1 86 ? -0.002 -1.894 11.013 1.00 94.25 86 ASP A CA 1
ATOM 676 C C . ASP A 1 86 ? 0.652 -2.783 9.940 1.00 94.25 86 ASP A C 1
ATOM 678 O O . ASP A 1 86 ? 1.375 -2.294 9.065 1.00 94.25 86 ASP A O 1
ATOM 682 N N . ALA A 1 87 ? 0.355 -4.086 9.946 1.00 95.81 87 ALA A N 1
ATOM 683 C CA . ALA A 1 87 ? 0.830 -5.018 8.929 1.00 95.81 87 ALA A CA 1
ATOM 684 C C . ALA A 1 87 ? 0.271 -4.681 7.534 1.00 95.81 87 ALA A C 1
ATOM 686 O O . ALA A 1 87 ? 1.040 -4.611 6.565 1.00 95.81 87 ALA A O 1
ATOM 687 N N . LEU A 1 88 ? -1.036 -4.404 7.432 1.00 96.69 88 LEU A N 1
ATOM 688 C CA . LEU A 1 88 ? -1.672 -3.952 6.188 1.00 96.69 88 LEU A CA 1
ATOM 689 C C . LEU A 1 88 ? -1.047 -2.643 5.690 1.00 96.69 88 LEU A C 1
ATOM 691 O O . LEU A 1 88 ? -0.662 -2.545 4.519 1.00 96.69 88 LEU A O 1
ATOM 695 N N . ALA A 1 89 ? -0.853 -1.668 6.581 1.00 95.69 89 ALA A N 1
ATOM 696 C CA . ALA A 1 89 ? -0.264 -0.379 6.238 1.00 95.69 89 ALA A CA 1
ATOM 697 C C . ALA A 1 89 ? 1.162 -0.519 5.682 1.00 95.69 89 ALA A C 1
ATOM 699 O O . ALA A 1 89 ? 1.501 0.083 4.657 1.00 95.69 89 ALA A O 1
ATOM 700 N N . ARG A 1 90 ? 2.003 -1.352 6.311 1.00 95.12 90 ARG A N 1
ATOM 701 C CA . ARG A 1 90 ? 3.365 -1.640 5.825 1.00 95.12 90 ARG A CA 1
ATOM 702 C C . ARG A 1 90 ? 3.354 -2.295 4.449 1.00 95.12 90 ARG A C 1
ATOM 704 O O . ARG A 1 90 ? 4.174 -1.939 3.597 1.00 95.12 90 ARG A O 1
ATOM 711 N N . ARG A 1 91 ? 2.434 -3.237 4.215 1.00 95.94 91 ARG A N 1
ATOM 712 C CA . ARG A 1 91 ? 2.311 -3.939 2.931 1.00 95.94 91 ARG A CA 1
ATOM 713 C C . ARG A 1 91 ? 1.896 -2.977 1.817 1.00 95.94 91 ARG A C 1
ATOM 715 O O . ARG A 1 91 ? 2.548 -2.962 0.773 1.00 95.94 91 ARG A O 1
ATOM 722 N N . LEU A 1 92 ? 0.917 -2.106 2.071 1.00 95.38 92 LEU A N 1
ATOM 723 C CA . LEU A 1 92 ? 0.493 -1.052 1.141 1.00 95.38 92 LEU A CA 1
ATOM 724 C C . LEU A 1 92 ? 1.639 -0.094 0.790 1.00 95.38 92 LEU A C 1
ATOM 726 O O . LEU A 1 92 ? 1.900 0.154 -0.385 1.00 95.38 92 LEU A O 1
ATOM 730 N N . GLN A 1 93 ? 2.404 0.375 1.779 1.00 93.25 93 GLN A N 1
ATOM 731 C CA . GLN A 1 93 ? 3.582 1.211 1.517 1.00 93.25 93 GLN A CA 1
ATOM 732 C C . GLN A 1 93 ? 4.649 0.489 0.687 1.00 93.25 93 GLN A C 1
ATOM 734 O O . GLN A 1 93 ? 5.298 1.104 -0.162 1.00 93.25 93 GLN A O 1
ATOM 739 N N . GLY A 1 94 ? 4.874 -0.801 0.952 1.00 92.12 94 GLY A N 1
ATOM 740 C CA . GLY A 1 94 ? 5.796 -1.633 0.184 1.00 92.12 94 GLY A CA 1
ATOM 741 C C . GLY A 1 94 ? 5.389 -1.706 -1.286 1.00 92.12 94 GLY A C 1
ATOM 742 O O . GLY A 1 94 ? 6.222 -1.466 -2.164 1.00 92.12 94 GLY A O 1
ATOM 743 N N . ILE A 1 95 ? 4.098 -1.935 -1.539 1.00 91.50 95 ILE A N 1
ATOM 744 C CA . ILE A 1 95 ? 3.517 -1.917 -2.883 1.00 91.50 95 ILE A CA 1
ATOM 745 C C . ILE A 1 95 ? 3.744 -0.543 -3.525 1.00 91.50 95 ILE A C 1
ATOM 747 O O . ILE A 1 95 ? 4.411 -0.476 -4.554 1.00 91.50 95 ILE A O 1
ATOM 751 N N . THR A 1 96 ? 3.347 0.562 -2.890 1.00 90.00 96 THR A N 1
ATOM 752 C CA . THR A 1 96 ? 3.550 1.924 -3.427 1.00 90.00 96 THR A CA 1
ATOM 753 C C . THR A 1 96 ? 5.018 2.223 -3.762 1.00 90.00 96 THR A C 1
ATOM 755 O O . THR A 1 96 ? 5.325 2.793 -4.812 1.00 90.00 96 THR A O 1
ATOM 758 N N . LYS A 1 97 ? 5.965 1.785 -2.920 1.00 87.75 97 LYS A N 1
ATOM 759 C CA . LYS A 1 97 ? 7.412 1.913 -3.182 1.00 87.75 97 LYS A CA 1
ATOM 760 C C . LYS A 1 97 ? 7.892 1.051 -4.352 1.00 87.75 97 LYS A C 1
ATOM 762 O O . LYS A 1 97 ? 8.846 1.430 -5.029 1.00 87.75 97 LYS A O 1
ATOM 767 N N . SER A 1 98 ? 7.300 -0.121 -4.566 1.00 85.31 98 SER A N 1
ATOM 768 C CA . SER A 1 98 ? 7.626 -0.970 -5.717 1.00 85.31 98 SER A CA 1
ATOM 769 C C . SER A 1 98 ? 7.104 -0.365 -7.025 1.00 85.31 98 SER A C 1
ATOM 771 O O . SER A 1 98 ? 7.841 -0.322 -8.009 1.00 85.31 98 SER A O 1
ATOM 773 N N . ILE A 1 99 ? 5.907 0.233 -6.992 1.00 83.69 99 ILE A N 1
ATOM 774 C CA . ILE A 1 99 ? 5.292 0.939 -8.124 1.00 83.69 99 ILE A CA 1
ATOM 775 C C . ILE A 1 99 ? 6.139 2.147 -8.539 1.00 83.69 99 ILE A C 1
ATOM 777 O O . ILE A 1 99 ? 6.379 2.359 -9.724 1.00 83.69 99 ILE A O 1
ATOM 781 N N . SER A 1 100 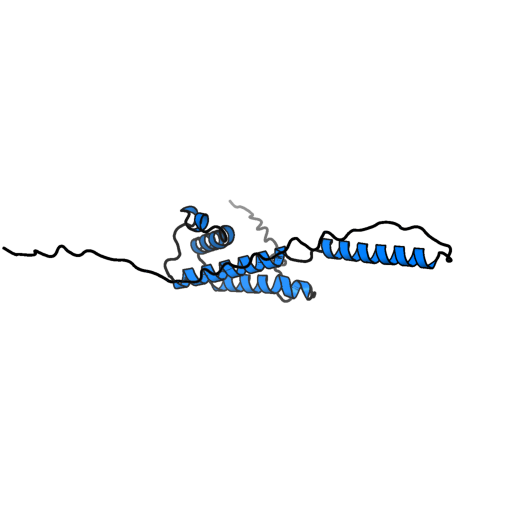? 6.667 2.925 -7.588 1.00 80.25 100 SER A N 1
ATOM 782 C CA . SER A 1 100 ? 7.464 4.120 -7.916 1.00 80.25 100 SER A CA 1
ATOM 783 C C . SER A 1 100 ? 8.812 3.815 -8.584 1.00 80.25 100 SER A C 1
ATOM 785 O O . SER A 1 100 ? 9.356 4.659 -9.299 1.00 80.25 100 SER A O 1
ATOM 787 N N . ARG A 1 101 ? 9.352 2.602 -8.400 1.00 77.44 101 ARG A N 1
ATOM 788 C CA . ARG A 1 101 ? 10.577 2.133 -9.074 1.00 77.44 101 ARG A CA 1
ATOM 789 C C . ARG A 1 101 ? 10.313 1.428 -10.402 1.00 77.44 101 ARG A C 1
ATOM 791 O O . ARG A 1 101 ? 11.250 0.924 -11.018 1.00 77.44 101 ARG A O 1
ATOM 798 N N . TYR A 1 102 ? 9.064 1.404 -10.851 1.00 73.25 102 TYR A N 1
ATOM 799 C CA . TYR A 1 102 ? 8.680 0.730 -12.077 1.00 73.25 102 TYR A CA 1
ATOM 800 C C . TYR A 1 102 ? 9.403 1.322 -13.310 1.00 73.25 102 TYR A C 1
ATOM 802 O O . TYR A 1 102 ? 9.457 2.554 -13.475 1.00 73.25 102 TYR A O 1
ATOM 810 N N . PRO A 1 103 ? 9.962 0.483 -14.207 1.00 61.97 103 PRO A N 1
ATOM 811 C CA . PRO A 1 103 ? 10.399 0.918 -15.525 1.00 61.97 103 PRO A CA 1
ATOM 812 C C . PRO A 1 103 ? 9.165 1.317 -16.337 1.00 61.97 103 PRO A C 1
ATOM 814 O O . PRO A 1 103 ? 8.524 0.491 -16.976 1.00 61.97 103 PRO A O 1
ATOM 817 N N . THR A 1 104 ? 8.799 2.596 -16.278 1.00 68.88 104 THR A N 1
ATOM 818 C CA . THR A 1 104 ? 7.662 3.121 -17.033 1.00 68.88 104 THR A CA 1
ATOM 819 C C . THR A 1 104 ? 7.882 2.929 -18.531 1.00 68.88 104 THR A C 1
ATOM 821 O O . THR A 1 104 ? 9.023 2.863 -18.996 1.00 68.88 104 THR A O 1
ATOM 824 N N . PHE A 1 105 ? 6.790 2.898 -19.302 1.00 66.19 105 PHE A N 1
ATOM 825 C CA . PHE A 1 105 ? 6.831 2.869 -20.770 1.00 66.19 105 PHE A CA 1
ATOM 826 C C . PHE A 1 105 ? 7.846 3.871 -21.336 1.00 66.19 105 PHE A C 1
ATOM 828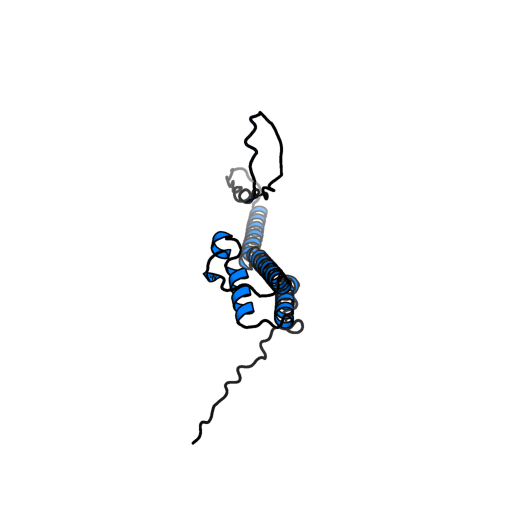 O O . PHE A 1 105 ? 8.596 3.542 -22.245 1.00 66.19 105 PHE A O 1
ATOM 835 N N . ARG A 1 106 ? 7.959 5.047 -20.710 1.00 67.19 106 ARG A N 1
ATOM 836 C CA . ARG A 1 106 ? 8.953 6.062 -21.057 1.00 67.19 106 ARG A CA 1
ATOM 837 C C . ARG A 1 106 ? 10.404 5.584 -20.935 1.00 67.19 106 ARG A C 1
ATOM 839 O O . ARG A 1 106 ? 11.158 5.771 -21.873 1.00 67.19 106 ARG A O 1
ATOM 846 N N . ARG A 1 107 ? 10.789 4.901 -19.851 1.00 69.38 107 ARG A N 1
ATOM 847 C CA . ARG A 1 107 ? 12.152 4.346 -19.711 1.00 69.38 107 ARG A CA 1
ATOM 848 C C . ARG A 1 107 ? 12.451 3.275 -20.758 1.00 69.38 107 ARG A C 1
ATOM 850 O O . ARG A 1 107 ? 13.574 3.186 -21.242 1.00 69.38 107 ARG A O 1
ATOM 857 N N . ARG A 1 108 ? 11.449 2.463 -21.105 1.00 75.19 108 ARG A N 1
ATOM 858 C CA . ARG A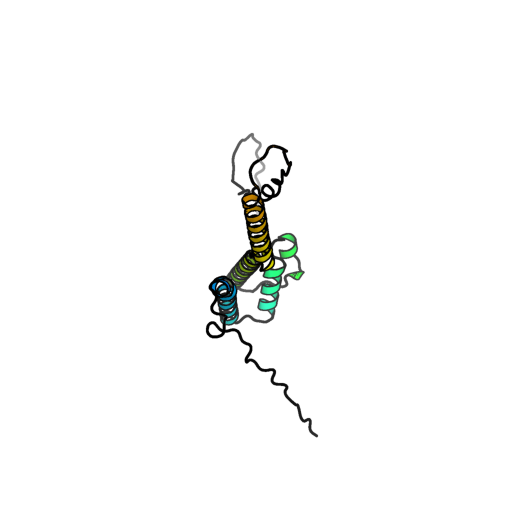 1 108 ? 11.580 1.453 -22.164 1.00 75.19 108 ARG A CA 1
ATOM 859 C C . ARG A 1 108 ? 11.686 2.104 -23.543 1.00 75.19 108 ARG A C 1
ATOM 861 O O . ARG A 1 108 ? 12.508 1.677 -24.339 1.00 75.19 108 ARG A O 1
ATOM 868 N N . PHE A 1 109 ? 10.902 3.147 -23.798 1.00 78.44 109 PHE A N 1
ATOM 869 C CA . PHE A 1 109 ? 10.957 3.933 -25.026 1.00 78.44 109 PHE A CA 1
ATOM 870 C C . PHE A 1 109 ? 12.310 4.630 -25.193 1.00 78.44 109 PHE A C 1
ATOM 872 O O . PHE A 1 109 ? 12.919 4.492 -26.245 1.00 78.44 109 PHE A O 1
ATOM 879 N N . ASP A 1 110 ? 12.817 5.289 -24.148 1.00 82.38 110 ASP A N 1
ATOM 880 C CA . ASP A 1 110 ? 14.128 5.946 -24.176 1.00 82.38 110 ASP A CA 1
ATOM 881 C C . ASP A 1 110 ? 15.237 4.930 -24.501 1.00 82.38 110 ASP A C 1
ATOM 883 O O . ASP A 1 110 ? 16.050 5.165 -25.390 1.00 82.38 110 ASP A O 1
ATOM 887 N N . SER A 1 111 ? 15.210 3.751 -23.866 1.00 84.50 111 SER A N 1
ATOM 888 C CA . SER A 1 111 ? 16.157 2.669 -24.160 1.00 84.50 111 SER A CA 1
ATOM 889 C C . SER A 1 111 ? 16.034 2.138 -25.595 1.00 84.50 111 SER A C 1
ATOM 891 O O . SER A 1 111 ? 17.051 1.852 -26.221 1.00 84.50 111 SER A O 1
ATOM 893 N N . LEU A 1 112 ? 14.818 2.021 -26.140 1.00 90.12 112 LEU A N 1
ATOM 894 C CA . LEU A 1 112 ? 14.609 1.625 -27.537 1.00 90.12 112 LEU A CA 1
ATOM 895 C C . LEU A 1 112 ? 15.132 2.685 -28.510 1.00 90.12 112 LEU A C 1
ATOM 897 O O . LEU A 1 112 ? 15.776 2.339 -29.495 1.00 90.12 112 LEU A O 1
ATOM 901 N N . VAL A 1 113 ? 14.883 3.968 -28.236 1.00 92.31 113 VAL A N 1
ATOM 902 C CA . VAL A 1 113 ? 15.394 5.078 -29.050 1.00 92.31 113 VAL A CA 1
ATOM 903 C C . VAL A 1 113 ? 16.921 5.102 -29.024 1.00 92.31 113 VAL A C 1
ATOM 905 O O . VAL A 1 113 ? 17.528 5.276 -30.077 1.00 92.31 113 VAL A O 1
ATOM 908 N N . GLU A 1 114 ? 17.551 4.875 -27.869 1.00 93.94 114 GLU A N 1
ATOM 909 C CA . GLU A 1 114 ? 19.011 4.754 -27.772 1.00 93.94 114 GLU A CA 1
ATOM 910 C C . GLU A 1 114 ? 19.551 3.614 -28.646 1.00 93.94 114 GLU A C 1
ATOM 912 O O . GLU A 1 114 ? 20.451 3.850 -29.450 1.00 93.94 114 GLU A O 1
ATOM 917 N N . VAL A 1 115 ? 18.957 2.418 -28.572 1.00 95.00 115 VAL A N 1
ATOM 918 C CA . VAL A 1 115 ? 19.354 1.271 -29.412 1.00 95.00 115 VAL A CA 1
ATOM 919 C C . VAL A 1 115 ? 19.187 1.585 -30.902 1.00 95.00 115 VAL A C 1
ATOM 921 O O . VAL A 1 115 ? 20.098 1.343 -31.691 1.00 95.00 115 VAL A O 1
ATOM 924 N N . LEU A 1 116 ? 18.061 2.188 -31.297 1.00 94.12 116 LEU A N 1
ATOM 925 C CA . LEU A 1 116 ? 17.820 2.579 -32.688 1.00 94.12 116 LEU A CA 1
ATOM 926 C C . LEU A 1 116 ? 18.834 3.626 -33.175 1.00 94.12 116 LEU A C 1
ATOM 928 O O . LEU A 1 116 ? 19.311 3.540 -34.306 1.00 94.12 116 LEU A O 1
ATOM 932 N N . LEU A 1 117 ? 19.189 4.606 -32.340 1.00 94.00 117 LEU A N 1
ATOM 933 C CA . LEU A 1 117 ? 20.201 5.612 -32.670 1.00 94.00 117 LEU A CA 1
ATOM 934 C C . LEU A 1 117 ? 21.596 4.993 -32.813 1.00 94.00 117 LEU A C 1
ATOM 936 O O . LEU A 1 117 ? 22.329 5.360 -33.735 1.00 94.00 117 LEU A O 1
ATOM 940 N N . GLU A 1 118 ? 21.962 4.055 -31.939 1.00 95.12 118 GLU A N 1
ATOM 941 C CA . GLU A 1 118 ? 23.217 3.308 -32.044 1.00 95.12 118 GLU A CA 1
ATOM 942 C C . GLU A 1 118 ? 23.283 2.481 -33.330 1.00 95.12 118 GLU A C 1
ATOM 944 O O . GLU A 1 118 ? 24.306 2.501 -34.019 1.00 95.12 118 GLU A O 1
ATOM 949 N N . ASP A 1 119 ? 22.198 1.801 -33.698 1.00 93.38 119 ASP A N 1
ATOM 950 C CA . ASP A 1 119 ? 22.128 1.014 -34.929 1.00 93.38 119 ASP A CA 1
ATOM 951 C C . ASP A 1 119 ? 22.204 1.894 -36.182 1.00 93.38 119 ASP A C 1
ATOM 953 O O . ASP A 1 119 ? 22.904 1.555 -37.141 1.00 93.38 119 ASP A O 1
ATOM 957 N N . LEU A 1 120 ? 21.565 3.068 -36.171 1.00 91.75 120 LEU A N 1
ATOM 958 C CA . LEU A 1 120 ? 21.701 4.054 -37.246 1.00 91.75 120 LEU A CA 1
ATOM 959 C C . LEU A 1 120 ? 23.137 4.586 -37.357 1.00 91.75 120 LEU A C 1
ATOM 961 O O . LEU A 1 120 ? 23.663 4.709 -38.466 1.00 91.75 120 LEU A O 1
ATOM 965 N N . ALA A 1 121 ? 23.794 4.870 -36.229 1.00 91.25 121 ALA A N 1
ATOM 966 C CA . ALA A 1 121 ? 25.182 5.325 -36.206 1.00 91.25 121 ALA A CA 1
ATOM 967 C C . ALA A 1 121 ? 26.146 4.247 -36.730 1.00 91.25 121 ALA A C 1
ATOM 969 O O . ALA A 1 121 ? 27.012 4.547 -37.556 1.00 91.25 121 ALA A O 1
ATOM 970 N N . LYS A 1 122 ? 25.959 2.984 -36.320 1.00 90.69 122 LYS A N 1
ATOM 971 C CA . LYS A 1 122 ? 26.726 1.838 -36.833 1.00 90.69 122 LYS A CA 1
ATOM 972 C C . LYS A 1 122 ? 26.525 1.672 -38.335 1.00 90.69 122 LYS A C 1
ATOM 974 O O . LYS A 1 122 ? 27.510 1.615 -39.069 1.00 90.69 122 LYS A O 1
ATOM 979 N N . LYS A 1 123 ? 25.277 1.688 -38.813 1.00 86.00 123 LYS A N 1
ATOM 980 C CA . LYS A 1 123 ? 24.963 1.546 -40.244 1.00 86.00 123 LYS A CA 1
ATOM 981 C C . LYS A 1 123 ? 25.631 2.629 -41.096 1.00 86.00 123 LYS A C 1
ATOM 983 O O . LYS A 1 123 ? 26.209 2.309 -42.128 1.00 86.00 123 LYS A O 1
ATOM 988 N N . ASN A 1 124 ? 25.630 3.879 -40.630 1.00 74.62 124 ASN A N 1
ATOM 989 C CA . ASN A 1 124 ? 26.280 4.994 -41.327 1.00 74.62 124 ASN A CA 1
ATOM 990 C C . ASN A 1 124 ? 27.819 4.930 -41.286 1.00 74.62 124 ASN A C 1
ATOM 992 O O . ASN A 1 124 ? 28.478 5.455 -42.184 1.00 74.62 124 ASN A O 1
ATOM 996 N N . SER A 1 125 ? 28.407 4.292 -40.267 1.00 62.94 125 SER A N 1
ATOM 997 C CA . SER A 1 125 ? 29.860 4.077 -40.185 1.00 62.94 125 SER A CA 1
ATOM 998 C C . SER A 1 125 ? 30.360 2.954 -41.101 1.00 62.94 125 SER A C 1
ATOM 1000 O O . SER A 1 125 ? 31.448 3.071 -41.655 1.00 62.94 125 SER A O 1
ATOM 1002 N N . VAL A 1 126 ? 29.552 1.910 -41.328 1.00 59.66 126 VAL A N 1
ATOM 1003 C CA . VAL A 1 126 ? 29.885 0.788 -42.229 1.00 59.66 126 VAL A CA 1
ATOM 1004 C C . VAL A 1 126 ? 29.878 1.215 -43.704 1.00 59.66 126 VAL A C 1
ATOM 1006 O O . VAL A 1 126 ? 30.590 0.640 -44.519 1.00 59.66 126 VAL A O 1
ATOM 1009 N N . SER A 1 127 ? 29.138 2.268 -44.059 1.00 57.59 127 SER A N 1
ATOM 1010 C CA . SER A 1 127 ? 29.065 2.804 -45.426 1.00 57.59 127 SER A CA 1
ATOM 1011 C C . SER A 1 127 ? 30.180 3.791 -45.813 1.00 57.59 127 SER A C 1
ATOM 1013 O O . SER A 1 127 ? 30.105 4.378 -46.891 1.00 57.59 127 SER A O 1
ATOM 1015 N N . ARG A 1 128 ? 31.206 4.019 -44.977 1.00 50.59 128 ARG A N 1
ATOM 1016 C CA . ARG A 1 128 ? 32.288 4.975 -45.282 1.00 50.59 128 ARG A CA 1
ATOM 1017 C C . ARG A 1 128 ? 33.621 4.237 -45.476 1.00 50.59 128 ARG A C 1
ATOM 1019 O O . ARG A 1 128 ? 34.119 3.673 -44.503 1.00 50.59 128 ARG A O 1
ATOM 1026 N N . PRO A 1 129 ? 34.214 4.222 -46.687 1.00 44.16 129 PRO A N 1
ATOM 1027 C CA . PRO A 1 129 ? 35.516 3.605 -46.880 1.00 44.16 129 PRO A CA 1
ATOM 1028 C C . PRO A 1 129 ? 36.580 4.407 -46.126 1.00 44.16 129 PRO A C 1
ATOM 1030 O O . PRO A 1 129 ? 36.524 5.634 -46.023 1.00 44.16 129 PRO A O 1
ATOM 1033 N N . THR A 1 130 ? 37.518 3.663 -45.557 1.00 49.41 130 THR A N 1
ATOM 1034 C CA . THR A 1 130 ? 38.611 4.091 -44.692 1.00 49.41 130 THR A CA 1
ATOM 1035 C C . THR A 1 130 ? 39.431 5.209 -45.331 1.00 49.41 130 THR A C 1
ATOM 1037 O O . THR A 1 130 ? 40.115 4.990 -46.325 1.00 49.41 130 THR A O 1
ATOM 1040 N N . SER A 1 131 ? 39.411 6.396 -44.728 1.00 44.75 131 SER A N 1
ATOM 1041 C CA . SER A 1 131 ? 40.510 7.365 -44.784 1.00 44.75 131 SER A CA 1
ATOM 1042 C C . SER A 1 131 ? 40.410 8.297 -43.577 1.00 44.75 131 SER A C 1
ATOM 1044 O O . SER A 1 131 ? 39.494 9.102 -43.459 1.00 44.75 131 SER A O 1
ATOM 1046 N N . GLU A 1 132 ? 41.326 8.037 -42.649 1.00 45.50 132 GLU A N 1
ATOM 1047 C CA . GLU A 1 132 ? 41.941 8.894 -41.635 1.00 45.50 132 GLU A CA 1
ATOM 1048 C C . GLU A 1 132 ? 41.146 9.998 -40.908 1.00 45.50 132 GLU A C 1
ATOM 1050 O O . GLU A 1 132 ? 40.686 10.983 -41.469 1.00 45.50 132 GLU A O 1
ATOM 1055 N N . SER A 1 133 ? 41.203 9.865 -39.576 1.00 50.16 133 SER A N 1
ATOM 1056 C CA . SER A 1 133 ? 41.414 10.926 -38.583 1.00 50.16 133 SER A CA 1
ATOM 1057 C C . SER A 1 133 ? 40.387 12.061 -38.500 1.00 50.16 133 SER A C 1
ATOM 1059 O O . SER A 1 133 ? 40.430 13.025 -39.252 1.00 50.16 133 SER A O 1
ATOM 1061 N N . GLN A 1 134 ? 39.572 12.036 -37.439 1.00 44.22 134 GLN A N 1
ATOM 1062 C CA . GLN A 1 134 ? 39.653 13.066 -36.395 1.00 44.22 134 GLN A CA 1
ATOM 1063 C C . GLN A 1 134 ? 38.811 12.686 -35.170 1.00 44.22 134 GLN A C 1
ATOM 1065 O O . GLN A 1 134 ? 37.643 12.308 -35.249 1.00 44.22 134 GLN A O 1
ATOM 1070 N N . ARG A 1 135 ? 39.465 12.783 -34.009 1.00 48.03 135 ARG A N 1
ATOM 1071 C CA . ARG A 1 135 ? 38.916 12.590 -32.667 1.00 48.03 135 ARG A CA 1
ATOM 1072 C C . ARG A 1 135 ? 37.659 13.439 -32.475 1.00 48.03 135 ARG A C 1
ATOM 1074 O O . ARG A 1 135 ? 37.760 14.658 -32.378 1.00 48.03 135 ARG A O 1
ATOM 1081 N N . LEU A 1 136 ? 36.504 12.803 -32.301 1.00 44.28 136 LEU A N 1
ATOM 1082 C CA . LEU A 1 136 ? 35.332 13.473 -31.748 1.00 44.28 136 LEU A CA 1
ATOM 1083 C C . LEU A 1 136 ? 35.104 13.009 -30.313 1.00 44.28 136 LEU A C 1
ATOM 1085 O O . LEU A 1 136 ? 34.610 11.921 -30.029 1.00 44.28 136 LEU A O 1
ATOM 1089 N N . SER A 1 137 ? 35.507 13.902 -29.414 1.00 53.91 137 SER A N 1
ATOM 1090 C CA . SER A 1 137 ? 35.097 13.978 -28.021 1.00 53.91 137 SER A CA 1
ATOM 1091 C C . SER A 1 137 ? 33.587 13.778 -27.876 1.00 53.91 137 SER A C 1
ATOM 1093 O O . SER A 1 137 ? 32.813 14.643 -28.275 1.00 53.91 137 SER A O 1
ATOM 1095 N N . LYS A 1 138 ? 33.169 12.668 -27.259 1.00 48.34 138 LYS A N 1
ATOM 1096 C CA . LYS A 1 138 ? 31.892 12.559 -26.537 1.00 48.34 138 LYS A CA 1
ATOM 1097 C C . LYS A 1 138 ? 32.088 11.697 -25.292 1.00 48.34 138 LYS A C 1
ATOM 1099 O O . LYS A 1 138 ? 31.681 10.545 -25.222 1.00 48.34 138 LYS A O 1
ATOM 1104 N N . SER A 1 139 ? 32.710 12.297 -24.279 1.00 52.78 139 SER A N 1
ATOM 1105 C CA . SER A 1 139 ? 32.570 11.834 -22.900 1.00 52.78 139 SER A CA 1
ATOM 1106 C C . SER A 1 139 ? 31.145 12.144 -22.435 1.00 52.78 139 SER A C 1
ATOM 1108 O O . SER A 1 139 ? 30.798 13.296 -22.179 1.00 52.78 139 SER A O 1
ATOM 1110 N N . ARG A 1 140 ? 30.287 11.126 -22.363 1.00 49.88 140 ARG A N 1
ATOM 1111 C CA . ARG A 1 140 ? 29.033 11.175 -21.599 1.00 49.88 140 ARG A CA 1
ATOM 1112 C C . ARG A 1 140 ? 28.976 9.961 -20.682 1.00 49.88 140 ARG A C 1
ATOM 1114 O O . ARG A 1 140 ? 28.289 8.986 -20.944 1.00 49.88 140 ARG A O 1
ATOM 1121 N N . SER A 1 141 ? 29.730 10.044 -19.590 1.00 51.72 141 SER A N 1
ATOM 1122 C CA . SER A 1 141 ? 29.707 9.086 -18.483 1.00 51.72 141 SER A CA 1
ATOM 1123 C C . SER A 1 141 ? 29.588 9.835 -17.152 1.00 51.72 141 SER A C 1
ATOM 1125 O O . SER A 1 141 ? 30.558 9.912 -16.406 1.00 51.72 141 SER A O 1
ATOM 1127 N N . ILE A 1 142 ? 28.415 10.409 -16.839 1.00 51.66 142 ILE A N 1
ATOM 1128 C CA . ILE A 1 142 ? 28.134 10.974 -15.495 1.00 51.66 142 ILE A CA 1
ATOM 1129 C C . ILE A 1 142 ? 26.671 10.752 -15.037 1.00 51.66 142 ILE A C 1
ATOM 1131 O O . ILE A 1 142 ? 26.125 11.544 -14.284 1.00 51.66 142 ILE A O 1
ATOM 1135 N N . PHE A 1 143 ? 26.010 9.653 -15.422 1.00 51.00 143 PHE A N 1
ATOM 1136 C CA . PHE A 1 143 ? 24.701 9.293 -14.828 1.00 51.00 143 PHE A CA 1
ATOM 1137 C C . PHE A 1 143 ? 24.690 7.976 -14.034 1.00 51.00 143 PHE A C 1
ATOM 1139 O O . PHE A 1 143 ? 23.628 7.474 -13.686 1.00 51.00 143 PHE A O 1
ATOM 1146 N N . ARG A 1 144 ? 25.855 7.433 -13.644 1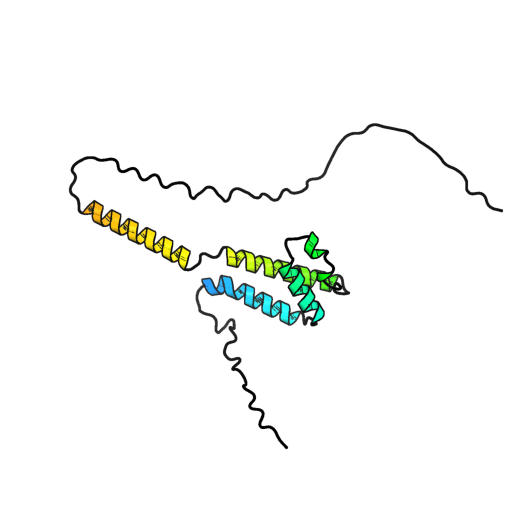.00 48.44 144 ARG A N 1
ATOM 1147 C CA . ARG A 1 144 ? 25.940 6.230 -12.782 1.00 48.44 144 ARG A CA 1
ATOM 1148 C C . ARG A 1 144 ? 26.469 6.471 -11.359 1.00 48.44 144 ARG A C 1
ATOM 1150 O O . ARG A 1 144 ? 27.083 5.575 -10.790 1.00 48.44 144 ARG A O 1
ATOM 1157 N N . ARG A 1 145 ? 26.260 7.646 -10.744 1.00 53.56 145 ARG A N 1
ATOM 1158 C CA . ARG A 1 145 ? 26.752 7.871 -9.361 1.00 53.56 145 ARG A CA 1
ATOM 1159 C C . ARG A 1 145 ? 25.819 8.592 -8.386 1.00 53.56 145 ARG A C 1
ATOM 1161 O O . ARG A 1 145 ? 26.298 9.179 -7.430 1.00 53.56 145 ARG A O 1
ATOM 1168 N N . VAL A 1 146 ? 24.498 8.495 -8.523 1.00 48.78 146 VAL A N 1
ATOM 1169 C CA . VAL A 1 146 ? 23.612 8.978 -7.441 1.00 48.78 146 VAL A CA 1
ATOM 1170 C C . VAL A 1 146 ? 22.589 7.925 -7.047 1.00 48.78 146 VAL A C 1
ATOM 1172 O O . VAL A 1 146 ? 21.395 8.131 -7.163 1.00 48.78 146 VAL A O 1
ATOM 1175 N N . PHE A 1 147 ? 23.078 6.776 -6.584 1.00 44.53 147 PHE A N 1
ATOM 1176 C CA . PHE A 1 147 ? 22.359 5.908 -5.644 1.00 44.53 147 PHE A CA 1
ATOM 1177 C C . PHE A 1 147 ? 23.384 5.181 -4.759 1.00 44.53 147 PHE A C 1
ATOM 1179 O O . PHE A 1 147 ? 23.415 3.959 -4.649 1.00 44.53 147 PHE A O 1
ATOM 1186 N N . SER A 1 148 ? 24.287 5.945 -4.136 1.00 46.41 148 SER A N 1
ATOM 1187 C CA . SER A 1 148 ? 25.095 5.426 -3.036 1.00 46.41 148 SER A CA 1
ATOM 1188 C C . SER A 1 148 ? 24.238 5.396 -1.773 1.00 46.41 148 SER A C 1
ATOM 1190 O O . SER A 1 148 ? 23.860 6.438 -1.245 1.00 46.41 148 SER A O 1
ATOM 1192 N N . GLN A 1 149 ? 23.934 4.182 -1.323 1.00 48.81 149 GLN A N 1
ATOM 1193 C CA . GLN A 1 149 ? 23.894 3.798 0.086 1.00 48.81 149 GLN A CA 1
ATOM 1194 C C . GLN A 1 149 ? 23.283 4.825 1.058 1.00 48.81 149 GLN A C 1
ATOM 1196 O O . GLN A 1 149 ? 23.991 5.576 1.722 1.00 48.81 149 GLN A O 1
ATOM 1201 N N . ARG A 1 150 ? 21.965 4.761 1.264 1.00 37.81 150 ARG A N 1
ATOM 1202 C CA . ARG A 1 150 ? 21.438 4.976 2.618 1.00 37.81 150 ARG A CA 1
ATOM 1203 C C . ARG A 1 150 ? 21.401 3.614 3.290 1.00 37.81 150 ARG A C 1
ATOM 1205 O O . ARG A 1 150 ? 20.391 2.918 3.265 1.00 37.81 150 ARG A O 1
ATOM 1212 N N . SER A 1 151 ? 22.561 3.210 3.800 1.00 46.41 151 SER A N 1
ATOM 1213 C CA . SER A 1 151 ? 22.636 2.141 4.781 1.00 46.41 151 SER A CA 1
ATOM 1214 C C . SER A 1 151 ? 21.778 2.552 5.975 1.00 46.41 151 SER A C 1
ATOM 1216 O O . SER A 1 151 ? 21.853 3.672 6.485 1.00 46.41 151 SER A O 1
ATOM 1218 N N . PHE A 1 152 ? 20.902 1.643 6.381 1.00 41.66 152 PHE A N 1
ATOM 1219 C CA . PHE A 1 152 ? 20.243 1.711 7.668 1.00 41.66 152 PHE A CA 1
ATOM 1220 C C . PHE A 1 152 ? 21.345 1.730 8.728 1.00 41.66 152 PHE A C 1
ATOM 1222 O O . PHE A 1 152 ? 22.044 0.736 8.917 1.00 41.66 152 PHE A O 1
ATOM 1229 N N . ARG A 1 153 ? 21.534 2.867 9.405 1.00 42.12 153 ARG A N 1
ATOM 1230 C CA . ARG A 1 153 ? 22.297 2.892 10.653 1.00 42.12 153 ARG A CA 1
ATOM 1231 C C . ARG A 1 153 ? 21.450 2.156 11.685 1.00 42.12 153 ARG A C 1
ATOM 1233 O O . ARG A 1 153 ? 20.555 2.735 12.297 1.00 42.12 153 ARG A O 1
ATOM 1240 N N . GLY A 1 154 ? 21.706 0.857 11.811 1.00 38.72 154 GLY A N 1
ATOM 1241 C CA . GLY A 1 154 ? 21.334 0.087 12.983 1.00 38.72 154 GLY A CA 1
ATOM 1242 C C . GLY A 1 154 ? 21.942 0.766 14.205 1.00 38.72 154 GLY A C 1
ATOM 1243 O O . GLY A 1 154 ? 23.143 1.031 14.251 1.00 38.72 154 GLY A O 1
ATOM 1244 N N . ARG A 1 155 ? 21.092 1.114 15.168 1.00 38.97 155 ARG A N 1
ATOM 1245 C CA . ARG A 1 155 ? 21.518 1.532 16.499 1.00 38.97 155 ARG A CA 1
ATOM 1246 C C . ARG A 1 155 ? 22.026 0.273 17.201 1.00 38.97 155 ARG A C 1
ATOM 1248 O O . ARG A 1 155 ? 21.228 -0.516 17.691 1.00 38.97 155 ARG A O 1
ATOM 1255 N N . ALA A 1 156 ? 23.339 0.072 17.162 1.00 32.53 156 ALA A N 1
ATOM 1256 C CA . ALA A 1 156 ? 24.030 -0.908 17.984 1.00 32.53 156 ALA A CA 1
ATOM 1257 C C . ALA A 1 156 ? 24.314 -0.307 19.368 1.00 32.53 156 ALA A C 1
ATOM 1259 O O . ALA A 1 156 ? 24.660 0.866 19.510 1.00 32.53 156 ALA A O 1
ATOM 1260 N N . THR A 1 157 ? 24.088 -1.148 20.361 1.00 40.69 157 THR A N 1
ATOM 1261 C CA . THR A 1 157 ? 24.256 -1.006 21.805 1.00 40.69 157 THR A CA 1
ATOM 1262 C C . THR A 1 157 ? 25.721 -1.064 22.268 1.00 40.69 157 THR A C 1
ATOM 1264 O O . THR A 1 157 ? 26.430 -1.964 21.828 1.00 40.69 157 THR A O 1
ATOM 1267 N N . ASN A 1 158 ? 26.048 -0.200 23.254 1.00 39.19 158 ASN A N 1
ATOM 1268 C CA . ASN A 1 158 ? 27.010 -0.325 24.386 1.00 39.19 158 ASN A CA 1
ATOM 1269 C C . ASN A 1 158 ? 28.524 -0.490 24.067 1.00 39.19 158 ASN A C 1
ATOM 1271 O O . ASN A 1 158 ? 28.840 -0.764 22.914 1.00 39.19 158 ASN A O 1
ATOM 1275 N N . PRO A 1 159 ? 29.487 -0.406 25.031 1.00 49.72 159 PRO A N 1
ATOM 1276 C CA . PRO A 1 159 ? 29.470 -0.007 26.461 1.00 49.72 159 PRO A CA 1
ATOM 1277 C C . PRO A 1 159 ? 30.595 1.001 26.870 1.00 49.72 159 PRO A C 1
ATOM 1279 O O . PRO A 1 159 ? 31.498 1.286 26.090 1.00 49.72 159 PRO A O 1
ATOM 1282 N N . GLY A 1 160 ? 30.604 1.448 28.137 1.00 28.08 160 GLY A N 1
ATOM 1283 C CA . GLY A 1 160 ? 31.863 1.590 28.896 1.00 28.08 160 GLY A CA 1
ATOM 1284 C C . GLY A 1 160 ? 32.223 2.964 29.479 1.00 28.08 160 GLY A C 1
ATOM 1285 O O . GLY A 1 160 ? 32.697 3.838 28.762 1.00 28.08 160 GLY A O 1
ATOM 1286 N N . CYS A 1 161 ? 32.119 3.069 30.807 1.00 28.55 161 CYS A N 1
ATOM 1287 C CA . CYS A 1 161 ? 33.248 3.198 31.748 1.00 28.55 161 CYS A CA 1
ATOM 1288 C C . CYS A 1 161 ? 32.994 4.238 32.849 1.00 28.55 161 CYS A C 1
ATOM 1290 O O . CYS A 1 161 ? 32.665 5.393 32.593 1.00 28.55 161 CYS A O 1
ATOM 1292 N N . ASP A 1 162 ? 33.164 3.745 34.069 1.00 34.84 162 ASP A N 1
ATOM 1293 C CA . ASP A 1 162 ? 32.789 4.285 35.367 1.00 34.84 162 ASP A CA 1
ATOM 1294 C C . ASP A 1 162 ? 33.687 5.416 35.886 1.00 34.84 162 ASP A C 1
ATOM 1296 O O . ASP A 1 162 ? 34.865 5.490 35.543 1.00 34.84 162 ASP A O 1
ATOM 1300 N N . GLN A 1 163 ? 33.127 6.217 36.800 1.00 39.28 163 GLN A N 1
ATOM 1301 C CA . GLN A 1 163 ? 33.687 6.530 38.129 1.00 39.28 163 GLN A CA 1
ATOM 1302 C C . GLN A 1 163 ? 32.592 7.247 38.947 1.00 39.28 163 GLN A C 1
ATOM 1304 O O . GLN A 1 163 ? 32.037 8.239 38.485 1.00 39.28 163 GLN A O 1
ATOM 1309 N N . GLU A 1 164 ? 32.023 6.562 39.952 1.00 29.16 164 GLU A N 1
ATOM 1310 C CA . GLU A 1 164 ? 32.254 6.757 41.408 1.00 29.16 164 GLU A CA 1
ATOM 1311 C C . GLU A 1 164 ? 31.771 8.115 41.954 1.00 29.16 164 GLU A C 1
ATOM 1313 O O . GLU A 1 164 ? 31.947 9.136 41.311 1.00 29.16 164 GLU A O 1
ATOM 1318 N N . GLN A 1 165 ? 31.225 8.308 43.154 1.00 31.39 165 GLN A N 1
ATOM 1319 C CA . GLN A 1 165 ? 30.683 7.539 44.281 1.00 31.39 165 GLN A CA 1
ATOM 1320 C C . GLN A 1 165 ? 30.136 8.646 45.218 1.00 31.39 165 GLN A C 1
ATOM 1322 O O . GLN A 1 165 ? 30.851 9.623 45.427 1.00 31.39 165 GLN A O 1
ATOM 1327 N N . GLN A 1 166 ? 28.935 8.504 45.799 1.00 31.95 166 GLN A N 1
ATOM 1328 C CA . GLN A 1 166 ? 28.672 8.767 47.233 1.00 31.95 166 GLN A CA 1
ATOM 1329 C C . GLN A 1 166 ? 27.200 8.504 47.627 1.00 31.95 166 GLN A C 1
ATOM 1331 O O . GLN A 1 166 ? 26.272 9.192 47.207 1.00 31.95 166 GLN A O 1
ATOM 1336 N N . GLN A 1 167 ? 27.052 7.460 48.455 1.00 30.27 167 GLN A N 1
ATOM 1337 C CA . GLN A 1 167 ? 26.078 7.235 49.543 1.00 30.27 167 GLN A CA 1
ATOM 1338 C C . GLN A 1 167 ? 25.730 8.529 50.312 1.00 30.27 167 GLN A C 1
ATOM 1340 O O . GLN A 1 167 ? 26.541 9.443 50.337 1.00 30.27 167 GLN A O 1
ATOM 1345 N N . SER A 1 168 ? 24.629 8.712 51.045 1.00 28.42 168 SER A N 1
ATOM 1346 C CA . SER A 1 168 ? 23.556 7.866 51.598 1.00 28.42 168 SER A CA 1
ATOM 1347 C C . SER A 1 168 ? 22.600 8.812 52.342 1.00 28.42 168 SER A C 1
ATOM 1349 O O . SER A 1 168 ? 23.109 9.684 53.044 1.00 28.42 168 SER A O 1
ATOM 1351 N N . VAL A 1 169 ? 21.279 8.605 52.314 1.00 35.47 169 VAL A N 1
ATOM 1352 C CA . VAL A 1 169 ? 20.410 8.948 53.461 1.00 35.47 169 VAL A CA 1
ATOM 1353 C C . VAL A 1 169 ? 19.313 7.887 53.562 1.00 35.47 169 VAL A C 1
ATOM 1355 O O . VAL A 1 169 ? 18.511 7.730 52.645 1.00 35.47 169 VAL A O 1
ATOM 1358 N N . ASP A 1 170 ? 19.345 7.153 54.669 1.00 34.25 170 ASP A N 1
ATOM 1359 C CA . ASP A 1 170 ? 18.345 6.196 55.143 1.00 34.25 170 ASP A CA 1
ATOM 1360 C C . ASP A 1 170 ? 17.690 6.752 56.423 1.00 34.25 170 ASP A C 1
ATOM 1362 O O . ASP A 1 170 ? 18.314 7.537 57.141 1.00 34.25 170 ASP A O 1
ATOM 1366 N N . GLY A 1 171 ? 16.462 6.305 56.701 1.00 35.78 171 GLY A N 1
ATOM 1367 C CA . GLY A 1 171 ? 15.691 6.544 57.929 1.00 35.78 171 GLY A CA 1
ATOM 1368 C C . GLY A 1 171 ? 14.796 7.793 57.871 1.00 35.78 171 GLY A C 1
ATOM 1369 O O . GLY A 1 171 ? 15.252 8.871 57.520 1.00 35.78 171 GLY A O 1
ATOM 1370 N N . ASN A 1 172 ? 13.510 7.772 58.227 1.00 34.06 172 ASN A N 1
ATOM 1371 C CA . ASN A 1 172 ? 12.899 6.951 59.264 1.00 34.06 172 ASN A CA 1
ATOM 1372 C C . ASN A 1 172 ? 11.375 6.834 59.053 1.00 34.06 172 ASN A C 1
ATOM 1374 O O . ASN A 1 172 ? 10.702 7.825 58.770 1.00 34.06 172 ASN A O 1
ATOM 1378 N N . ILE A 1 173 ? 10.845 5.625 59.239 1.00 45.69 173 ILE A N 1
ATOM 1379 C CA . ILE A 1 173 ? 9.425 5.334 59.467 1.00 45.69 173 ILE A CA 1
ATOM 1380 C C . ILE A 1 173 ? 9.305 5.075 60.968 1.00 45.69 173 ILE A C 1
ATOM 1382 O O . ILE A 1 173 ? 9.887 4.100 61.428 1.00 45.69 173 ILE A O 1
ATOM 1386 N N . GLU A 1 174 ? 8.533 5.866 61.714 1.00 48.22 174 GLU A N 1
ATOM 1387 C CA . GLU A 1 174 ? 8.025 5.444 63.027 1.00 48.22 174 GLU A CA 1
ATOM 1388 C C . GLU A 1 174 ? 6.573 5.896 63.233 1.00 48.22 174 GLU A C 1
ATOM 1390 O O . GLU A 1 174 ? 6.195 7.033 62.954 1.00 48.22 174 GLU A O 1
ATOM 1395 N N . ASN A 1 175 ? 5.778 4.929 63.691 1.00 36.44 175 ASN A N 1
ATOM 1396 C CA . ASN A 1 175 ? 4.382 5.011 64.104 1.00 36.44 175 ASN A CA 1
ATOM 1397 C C . ASN A 1 175 ? 4.242 5.714 65.465 1.00 36.44 175 ASN A C 1
ATOM 1399 O O . ASN A 1 175 ? 5.033 5.391 66.346 1.00 36.44 175 ASN A O 1
ATOM 1403 N N . VAL A 1 176 ? 3.177 6.508 65.659 1.00 45.19 176 VAL A N 1
ATOM 1404 C CA . VAL A 1 176 ? 2.205 6.458 66.785 1.00 45.19 176 VAL A CA 1
ATOM 1405 C C . VAL A 1 176 ? 0.890 7.064 66.297 1.00 45.19 176 VAL A C 1
ATOM 1407 O O . VAL A 1 176 ? 0.947 8.146 65.673 1.00 45.19 176 VAL A O 1
#

Secondary structure (DSSP, 8-state):
-----------GGG---TTTS---HHHHHHHHHHHHHHHHHHHTT--HHHHHHHHHHHHHTT-HHHHTSGGG-SPPSSHHHHHHHHHHHHHHHHHHHHHHT---HHHHHHHHHHHHHHHHHHHHHHTS--------------SS-S------------------------------

Organism: Punica granatum (NCBI:txid22663)

pLDDT: mean 70.3, std 22.06, range [28.08, 96.69]